Protein AF-A0A177ECH2-F1 (afdb_monomer_lite)

Secondary structure (DSSP, 8-state):
-----------PEEEEEE-HHHHHHHHTT-HHHHHHHSTTHHHHTTS-HHHHHHHHH-TT---SSS-S-TTT---HHHHHHHTPPEEE-SSTTSEEEHHHHHHHHHTTTT-SEEE-TTT--EEESSEEEEEEEE-TTS-EEEEPPPBPTT----------TTTTT----------

Foldseek 3Di:
DDDDDPPPPDPAFEKEKEFLVLVVCLLVQNNVVLCVPDPQPVVLVVDDPQVVCCSNVSPPNDPDDLQAALPPRDDSVNCVVVSWIWMGQRDPSQIHTPVVVVVQVVVVPPDQWGQRSPPRDTRGDQYWYWYWYQDPVRGIHIDGGDRDVPPPPPPDPPDDPPVVVPDDDDDDDDD

Sequence (175 aa):
MSCTIHQDQDVTKTVLCFSLDAWEVCSKGTLPEELAKSQTRANLGRLSSKEQALITTQQWIVADKDQMCPICLSTFEDLKNASADICILDHPEHRVCSHCLSSLVAANGGRNHIACPGCRGKISLPLVENKIYQNSEGHFELSIGGPSSTTRVLSFPASDLDDLLAHPHPHPHQE

InterPro domains:
  IPR001841 Zinc finger, RING-type [PS50089] (69-120)
  IPR013083 Zinc finger, RING/FYVE/PHD-type [G3DSA:3.30.40.10] (56-138)

Radius of gyration: 23.47 Å; chains: 1; bounding box: 39×60×88 Å

Organism: NCBI:txid1805483

Structure (mmCIF, N/CA/C/O backbone):
data_AF-A0A177ECH2-F1
#
_entry.id   AF-A0A177ECH2-F1
#
loop_
_atom_site.group_PDB
_atom_site.id
_atom_site.type_symbol
_atom_site.label_atom_id
_atom_site.label_alt_id
_atom_site.label_comp_id
_atom_site.label_asym_id
_atom_site.label_entity_id
_atom_site.label_seq_id
_atom_site.pdbx_PDB_ins_code
_atom_site.Cartn_x
_atom_site.Cartn_y
_atom_site.Cartn_z
_atom_site.occupancy
_atom_site.B_iso_or_equiv
_atom_site.auth_seq_id
_atom_site.auth_comp_id
_atom_site.auth_asym_id
_atom_site.auth_atom_id
_atom_site.pdbx_PDB_model_num
ATOM 1 N N . MET A 1 1 ? -5.441 -35.852 -29.762 1.00 38.12 1 MET A N 1
ATOM 2 C CA . MET A 1 1 ? -4.522 -35.275 -28.760 1.00 38.12 1 MET A CA 1
ATOM 3 C C . MET A 1 1 ? -4.595 -33.773 -28.938 1.00 38.12 1 MET A C 1
ATOM 5 O O . MET A 1 1 ? -3.945 -33.240 -29.824 1.00 38.12 1 MET A O 1
ATOM 9 N N . SER A 1 2 ? -5.508 -33.131 -28.218 1.00 36.06 2 SER A N 1
ATOM 10 C CA . SER A 1 2 ? -5.813 -31.714 -28.409 1.00 36.06 2 SER A CA 1
ATOM 11 C C . SER A 1 2 ? -5.131 -30.944 -27.289 1.00 36.06 2 SER A C 1
ATOM 13 O O . SER A 1 2 ? -5.523 -31.067 -26.132 1.00 36.06 2 SER A O 1
ATOM 15 N N . CYS A 1 3 ? -4.060 -30.227 -27.626 1.00 38.00 3 CYS A N 1
ATOM 16 C CA . CYS A 1 3 ? -3.377 -29.327 -26.708 1.00 38.00 3 CYS A CA 1
ATOM 17 C C . CYS A 1 3 ? -4.290 -28.137 -26.414 1.00 38.00 3 CYS A C 1
ATOM 19 O O . CYS A 1 3 ? -4.449 -27.247 -27.249 1.00 38.00 3 CYS A O 1
ATOM 21 N N . THR A 1 4 ? -4.891 -28.123 -25.229 1.00 47.22 4 THR A N 1
ATOM 22 C CA . THR A 1 4 ? -5.576 -26.944 -24.704 1.00 47.22 4 THR A CA 1
ATOM 23 C C . THR A 1 4 ? -4.508 -25.951 -24.263 1.00 47.22 4 THR A C 1
ATOM 25 O O . THR A 1 4 ? -3.887 -26.113 -23.216 1.00 47.22 4 THR A O 1
ATOM 28 N N . ILE A 1 5 ? -4.257 -24.938 -25.089 1.00 45.22 5 ILE A N 1
ATOM 29 C CA . ILE A 1 5 ? -3.515 -23.750 -24.673 1.00 45.22 5 ILE A CA 1
ATOM 30 C C . ILE A 1 5 ? -4.416 -23.042 -23.661 1.00 45.22 5 ILE A C 1
ATOM 32 O O . ILE A 1 5 ? -5.440 -22.470 -24.031 1.00 45.22 5 ILE A O 1
ATOM 36 N N . HIS A 1 6 ? -4.078 -23.125 -22.376 1.00 40.88 6 HIS A N 1
ATOM 37 C CA . HIS A 1 6 ? -4.648 -22.223 -21.388 1.00 40.88 6 HIS A CA 1
ATOM 38 C C . HIS A 1 6 ? -4.152 -20.819 -21.737 1.00 40.88 6 HIS A C 1
ATOM 40 O O . HIS A 1 6 ? -2.983 -20.493 -21.545 1.00 40.88 6 HIS A O 1
ATOM 46 N N . GLN A 1 7 ? -5.031 -20.013 -22.334 1.00 39.00 7 GLN A N 1
ATOM 47 C CA . GLN A 1 7 ? -4.885 -18.567 -22.304 1.00 39.00 7 GLN A CA 1
ATOM 48 C C . GLN A 1 7 ? -4.945 -18.176 -20.829 1.00 39.00 7 GLN A C 1
ATOM 50 O O . GLN A 1 7 ? -6.011 -18.211 -20.220 1.00 39.00 7 GLN A O 1
ATOM 55 N N . ASP A 1 8 ? -3.780 -17.891 -20.254 1.00 40.12 8 ASP A N 1
ATOM 56 C CA . ASP A 1 8 ? -3.633 -17.219 -18.968 1.00 40.12 8 ASP A CA 1
ATOM 57 C C . ASP A 1 8 ? -4.245 -15.819 -19.152 1.00 40.12 8 ASP A C 1
ATOM 59 O O . ASP A 1 8 ? -3.608 -14.888 -19.646 1.00 40.12 8 ASP A O 1
ATOM 63 N N . GLN A 1 9 ? -5.559 -15.734 -18.943 1.00 41.41 9 GLN A N 1
ATOM 64 C CA . GLN A 1 9 ? -6.324 -14.499 -19.015 1.00 41.41 9 GLN A CA 1
ATOM 65 C C . GLN A 1 9 ? -5.831 -13.580 -17.901 1.00 41.41 9 GLN A C 1
ATOM 67 O O . GLN A 1 9 ? -6.029 -13.889 -16.731 1.00 41.41 9 GLN A O 1
ATOM 72 N N . ASP A 1 10 ? -5.181 -12.485 -18.296 1.00 46.53 10 ASP A N 1
ATOM 73 C CA . ASP A 1 10 ? -5.130 -11.193 -17.603 1.00 46.53 10 ASP A CA 1
ATOM 74 C C . ASP A 1 10 ? -5.278 -11.280 -16.069 1.00 46.53 10 ASP A C 1
ATOM 76 O O . ASP A 1 10 ? -6.264 -10.840 -15.476 1.00 46.53 10 ASP A O 1
ATOM 80 N N . VAL A 1 11 ? -4.305 -11.911 -15.400 1.00 57.66 11 VAL A N 1
ATOM 81 C CA . VAL A 1 11 ? -4.293 -11.990 -13.934 1.00 57.66 11 VAL A CA 1
ATOM 82 C C . VAL A 1 11 ? -3.864 -10.628 -13.397 1.00 57.66 11 VAL A C 1
ATOM 84 O O . VAL A 1 11 ? -2.691 -10.394 -13.090 1.00 57.66 11 VAL A O 1
ATOM 87 N N . THR A 1 12 ? -4.818 -9.703 -13.304 1.00 61.78 12 THR A N 1
ATOM 88 C CA . THR A 1 12 ? -4.624 -8.429 -12.612 1.00 61.78 12 THR A CA 1
ATOM 89 C C . THR A 1 12 ? -4.221 -8.718 -11.171 1.00 61.78 12 THR A C 1
ATOM 91 O O . THR A 1 12 ? -4.952 -9.388 -10.434 1.00 61.78 12 THR A O 1
ATOM 94 N N . LYS A 1 13 ? -3.045 -8.245 -10.759 1.00 81.56 13 LYS A N 1
ATOM 95 C CA . LYS A 1 13 ? -2.577 -8.401 -9.379 1.00 81.56 13 LYS A CA 1
ATOM 96 C C . LYS A 1 13 ? -3.208 -7.322 -8.510 1.00 81.56 13 LYS A C 1
ATOM 98 O O . LYS A 1 13 ? -3.141 -6.140 -8.841 1.00 81.56 13 LYS A O 1
ATOM 103 N N . THR A 1 14 ? -3.791 -7.729 -7.388 1.00 85.44 14 THR A N 1
ATOM 104 C CA . THR A 1 14 ? -4.256 -6.794 -6.366 1.00 85.44 14 THR A CA 1
ATOM 105 C C . THR A 1 14 ? -3.099 -6.380 -5.463 1.00 85.44 14 THR A C 1
ATOM 107 O O . THR A 1 14 ? -2.243 -7.194 -5.110 1.00 85.44 14 THR A O 1
ATOM 110 N N . VAL A 1 15 ? -3.068 -5.098 -5.119 1.00 90.12 15 VAL A N 1
ATOM 111 C CA . VAL A 1 15 ? -2.158 -4.491 -4.148 1.00 90.12 15 VAL A CA 1
ATOM 112 C C . VAL A 1 15 ? -3.020 -3.871 -3.064 1.00 90.12 15 VAL A C 1
ATOM 114 O O . VAL A 1 15 ? -4.004 -3.197 -3.368 1.00 90.12 15 VAL A O 1
ATOM 117 N N . LEU A 1 16 ? -2.642 -4.087 -1.807 1.00 91.19 16 LEU A N 1
ATOM 118 C CA . LEU A 1 16 ? -3.368 -3.544 -0.666 1.00 91.19 16 LEU A CA 1
ATOM 119 C C . LEU A 1 16 ? -2.606 -2.354 -0.086 1.00 91.19 16 LEU A C 1
ATOM 121 O O . LEU A 1 16 ? -1.524 -2.515 0.478 1.00 91.19 16 LEU A O 1
ATOM 125 N N . CYS A 1 17 ? -3.176 -1.167 -0.236 1.00 93.12 17 CYS A N 1
ATOM 126 C CA . CYS A 1 17 ? -2.667 0.085 0.293 1.00 93.12 17 CYS A CA 1
ATOM 127 C C . CYS A 1 17 ? -3.401 0.496 1.572 1.00 93.12 17 CYS A C 1
ATOM 129 O O . CYS A 1 17 ? -4.592 0.246 1.750 1.00 93.12 17 CYS A O 1
ATOM 131 N N . PHE A 1 18 ? -2.681 1.166 2.457 1.00 92.12 18 PHE A N 1
ATOM 132 C CA . PHE A 1 18 ? -3.158 1.653 3.739 1.00 92.12 18 PHE A CA 1
ATOM 133 C C . PHE A 1 18 ? -2.844 3.139 3.821 1.00 92.12 18 PHE A C 1
ATOM 135 O O . PHE A 1 18 ? -1.693 3.536 3.613 1.00 92.12 18 PHE A O 1
ATOM 142 N N . SER A 1 19 ? -3.844 3.951 4.166 1.00 92.19 19 SER A N 1
ATOM 143 C CA . SER A 1 19 ? -3.553 5.284 4.685 1.00 92.19 19 SER A CA 1
ATOM 144 C C . SER A 1 19 ? -2.682 5.164 5.931 1.00 92.19 19 SER A C 1
ATOM 146 O O . SER A 1 19 ? -2.628 4.117 6.577 1.00 92.19 19 SER A O 1
ATOM 148 N N . LEU A 1 20 ? -1.997 6.241 6.289 1.00 90.06 20 LEU A N 1
ATOM 149 C CA . LEU A 1 20 ? -1.084 6.226 7.428 1.00 90.06 20 LEU A CA 1
ATOM 150 C C . LEU A 1 20 ? -1.808 5.917 8.743 1.00 90.06 20 LEU A C 1
ATOM 152 O O . LEU A 1 20 ? -1.299 5.132 9.538 1.00 90.06 20 LEU A O 1
ATOM 156 N N . ASP A 1 21 ? -3.020 6.443 8.931 1.00 90.50 21 ASP A N 1
ATOM 157 C CA . ASP A 1 21 ? -3.855 6.121 10.095 1.00 90.50 21 ASP A CA 1
ATOM 158 C C . ASP A 1 21 ? -4.257 4.641 10.098 1.00 90.50 21 ASP A C 1
ATOM 160 O O . ASP A 1 21 ? -4.159 3.962 11.120 1.00 90.50 21 ASP A O 1
ATOM 164 N N . ALA A 1 22 ? -4.643 4.105 8.934 1.00 90.75 22 ALA A N 1
ATOM 165 C CA . ALA A 1 22 ? -5.000 2.695 8.799 1.00 90.75 22 ALA A CA 1
ATOM 166 C C . ALA A 1 22 ? -3.796 1.789 9.055 1.00 90.75 22 ALA A C 1
ATOM 168 O O . ALA A 1 22 ? -3.934 0.748 9.695 1.00 90.75 22 ALA A O 1
ATOM 169 N N . TRP A 1 23 ? -2.613 2.193 8.597 1.00 88.94 23 TRP A N 1
ATOM 170 C CA . TRP A 1 23 ? -1.367 1.489 8.856 1.00 88.94 23 TRP A CA 1
ATOM 171 C C . TRP A 1 23 ? -1.013 1.488 10.342 1.00 88.94 23 TRP A C 1
ATOM 173 O O . TRP A 1 23 ? -0.584 0.462 10.859 1.00 88.94 23 TRP A O 1
ATOM 183 N N . GLU A 1 24 ? -1.228 2.602 11.042 1.00 87.88 24 GLU A N 1
ATOM 184 C CA . GLU A 1 24 ? -0.952 2.704 12.476 1.00 87.88 24 GLU A CA 1
ATOM 185 C C . GLU A 1 24 ? -1.869 1.800 13.314 1.00 87.88 24 GLU A C 1
ATOM 187 O O . GLU A 1 24 ? -1.445 1.223 14.314 1.00 87.88 24 GLU A O 1
ATOM 192 N N . VAL A 1 25 ? -3.129 1.645 12.909 1.00 88.69 25 VAL A N 1
ATOM 193 C CA . VAL A 1 25 ? -4.064 0.708 13.552 1.00 88.69 25 VAL A CA 1
ATOM 194 C C . VAL A 1 25 ? -3.740 -0.740 13.168 1.00 88.69 25 VAL A C 1
ATOM 196 O O . VAL A 1 25 ? -3.781 -1.627 14.022 1.00 88.69 25 VAL A O 1
ATOM 199 N N . CYS A 1 26 ? -3.352 -0.974 11.911 1.00 87.06 26 CYS A N 1
ATOM 200 C CA . CYS A 1 26 ? -2.889 -2.274 11.419 1.00 87.06 26 CYS A CA 1
ATOM 201 C C . CYS A 1 26 ? -1.665 -2.760 12.203 1.00 87.06 26 CYS A C 1
ATOM 203 O O . CYS A 1 26 ? -1.638 -3.887 12.687 1.00 87.06 26 CYS A O 1
ATOM 205 N N . SER A 1 27 ? -0.673 -1.890 12.409 1.00 82.25 27 SER A N 1
ATOM 206 C CA . SER A 1 27 ? 0.558 -2.227 13.132 1.00 82.25 27 SER A CA 1
ATOM 207 C C . SER A 1 27 ? 0.346 -2.521 14.612 1.00 82.25 27 SER A C 1
ATOM 209 O O . SER A 1 27 ? 1.125 -3.268 15.202 1.00 82.25 27 SER A O 1
ATOM 211 N N . LYS A 1 28 ? -0.737 -2.002 15.196 1.00 83.75 28 LYS A N 1
ATOM 212 C CA . LYS A 1 28 ? -1.185 -2.322 16.559 1.00 83.75 28 LYS A CA 1
ATOM 213 C C . LYS A 1 28 ? -2.015 -3.608 16.632 1.00 83.75 28 LYS A C 1
ATOM 215 O O . LYS A 1 28 ? -2.327 -4.058 17.732 1.00 83.75 28 LYS A O 1
ATOM 220 N N . GLY A 1 29 ? -2.370 -4.200 15.492 1.00 84.69 29 GLY A N 1
ATOM 221 C CA . GLY A 1 29 ? -3.143 -5.436 15.416 1.00 84.69 29 GLY A CA 1
ATOM 222 C C . GLY A 1 29 ? -4.655 -5.256 15.569 1.00 84.69 29 GLY A C 1
ATOM 223 O O . GLY A 1 29 ? -5.359 -6.258 15.629 1.00 84.69 29 GLY A O 1
ATOM 224 N N . THR A 1 30 ? -5.167 -4.023 15.623 1.00 86.88 30 THR A N 1
ATOM 225 C CA . THR A 1 30 ? -6.581 -3.739 15.944 1.00 86.88 30 THR A CA 1
ATOM 226 C C . THR A 1 30 ? -7.432 -3.380 14.724 1.00 86.88 30 THR A C 1
ATOM 228 O O . THR A 1 30 ? -8.576 -2.941 14.856 1.00 86.88 30 THR A O 1
ATOM 231 N N . LEU A 1 31 ? -6.877 -3.488 13.512 1.00 87.62 31 LEU A N 1
ATOM 232 C CA . LEU A 1 31 ? -7.583 -3.094 12.292 1.00 87.62 31 LEU A CA 1
ATOM 233 C C . LEU A 1 31 ? -8.836 -3.947 12.001 1.00 87.62 31 LEU A C 1
ATOM 235 O O . LEU A 1 31 ? -9.843 -3.366 11.594 1.00 87.62 31 LEU A O 1
ATOM 239 N N . PRO A 1 32 ? -8.849 -5.279 12.207 1.00 86.88 32 PRO A N 1
ATOM 240 C CA . PRO A 1 32 ? -10.037 -6.107 12.011 1.00 86.88 32 PRO A CA 1
ATOM 241 C C . PRO A 1 32 ? -11.221 -5.668 12.863 1.00 86.88 32 PRO A C 1
ATOM 243 O O . PRO A 1 32 ? -12.346 -5.626 12.366 1.00 86.88 32 PRO A O 1
ATOM 246 N N . GLU A 1 33 ? -10.983 -5.322 14.126 1.00 87.88 33 GLU A N 1
ATOM 247 C CA . GLU A 1 33 ? -12.015 -4.853 15.045 1.00 87.88 33 GLU A CA 1
ATOM 248 C C . GLU A 1 33 ? -12.581 -3.509 14.588 1.00 87.88 33 GLU A C 1
ATOM 250 O O . GLU A 1 33 ? -13.796 -3.314 14.613 1.00 87.88 33 GLU A O 1
ATOM 255 N N . GLU A 1 34 ? -11.724 -2.598 14.126 1.00 87.38 34 GLU A N 1
ATOM 256 C CA . GLU A 1 34 ? -12.164 -1.310 13.588 1.00 87.38 34 GLU A CA 1
ATOM 257 C C . GLU A 1 34 ? -12.950 -1.460 12.278 1.00 87.38 34 GLU A C 1
ATOM 259 O O . GLU A 1 34 ? -13.995 -0.831 12.098 1.00 87.38 34 GLU A O 1
ATOM 264 N N . LEU A 1 35 ? -12.520 -2.357 11.389 1.00 85.69 35 LEU A N 1
ATOM 265 C CA . LEU A 1 35 ? -13.241 -2.671 10.153 1.00 85.69 35 LEU A CA 1
ATOM 266 C C . LEU A 1 35 ? -14.557 -3.417 10.407 1.00 85.69 35 LEU A C 1
ATOM 268 O O . LEU A 1 35 ? -15.484 -3.315 9.604 1.00 85.69 35 LEU A O 1
ATOM 272 N N . ALA A 1 36 ? -14.666 -4.160 11.511 1.00 82.94 36 ALA A N 1
ATOM 273 C CA . ALA A 1 36 ? -15.906 -4.822 11.911 1.00 82.94 36 ALA A CA 1
ATOM 274 C C . ALA A 1 36 ? -16.958 -3.836 12.444 1.00 82.94 36 ALA A C 1
ATOM 276 O O . ALA A 1 36 ? -18.154 -4.122 12.354 1.00 82.94 36 ALA A O 1
ATOM 277 N N . LYS A 1 37 ? -16.526 -2.689 12.986 1.00 80.56 37 LYS A N 1
ATOM 278 C CA . LYS A 1 37 ? -17.416 -1.611 13.450 1.00 80.56 37 LYS A CA 1
ATOM 279 C C . LYS A 1 37 ? -17.987 -0.787 12.299 1.00 80.56 37 LYS A C 1
ATOM 281 O O . LYS A 1 37 ? -19.036 -0.172 12.467 1.00 80.56 37 LYS A O 1
ATOM 286 N N . SER A 1 38 ? -17.313 -0.757 11.151 1.00 73.81 38 SER A N 1
ATOM 287 C CA . SER A 1 38 ? -17.776 -0.024 9.977 1.00 73.81 38 SER A CA 1
ATOM 288 C C . SER A 1 38 ? -18.584 -0.914 9.028 1.00 73.81 38 SER A C 1
ATOM 290 O O . SER A 1 38 ? -18.515 -2.146 9.040 1.00 73.81 38 SER A O 1
ATOM 292 N N . GLN A 1 39 ? -19.356 -0.285 8.139 1.00 67.44 39 GLN A N 1
ATOM 293 C CA . GLN A 1 39 ? -20.161 -0.981 7.125 1.00 67.44 39 GLN A CA 1
ATOM 294 C C . GLN A 1 39 ? -19.305 -1.706 6.057 1.00 67.44 39 GLN A C 1
ATOM 296 O O . GLN A 1 39 ? -19.814 -2.383 5.163 1.00 67.44 39 GLN A O 1
ATOM 301 N N . THR A 1 40 ? -17.982 -1.628 6.199 1.00 71.00 40 THR A N 1
ATOM 302 C CA . THR A 1 40 ? -16.940 -2.180 5.330 1.00 71.00 40 THR A CA 1
ATOM 303 C C . THR A 1 40 ? -16.868 -3.702 5.331 1.00 71.00 40 THR A C 1
ATOM 305 O O . THR A 1 40 ? -16.302 -4.293 4.408 1.00 71.00 40 THR A O 1
ATOM 308 N N . ARG A 1 41 ? -17.496 -4.376 6.301 1.00 69.25 41 ARG A N 1
ATOM 309 C CA . ARG A 1 41 ? -17.544 -5.846 6.358 1.00 69.25 41 ARG A CA 1
ATOM 310 C C . ARG A 1 41 ? -18.025 -6.489 5.050 1.00 69.25 41 ARG A C 1
ATOM 312 O O . ARG A 1 41 ? -17.513 -7.537 4.667 1.00 69.25 41 ARG A O 1
ATOM 319 N N . ALA A 1 42 ? -18.964 -5.856 4.345 1.00 69.56 42 ALA A N 1
ATOM 320 C CA . ALA A 1 42 ? -19.446 -6.342 3.050 1.00 69.56 42 ALA A CA 1
ATOM 321 C C . ALA A 1 42 ? -18.372 -6.270 1.945 1.00 69.56 42 ALA A C 1
ATOM 323 O O . ALA A 1 42 ? -18.322 -7.136 1.073 1.00 69.56 42 ALA A O 1
ATOM 324 N N . ASN A 1 43 ? -17.476 -5.281 2.004 1.00 75.75 43 ASN A N 1
ATOM 325 C CA . ASN A 1 43 ? -16.388 -5.118 1.040 1.00 75.75 43 ASN A CA 1
ATOM 326 C C . ASN A 1 43 ? -15.205 -6.055 1.318 1.00 75.75 43 ASN A C 1
ATOM 328 O O . ASN A 1 43 ? -14.514 -6.429 0.375 1.00 75.75 43 ASN A O 1
ATOM 332 N N . LEU A 1 44 ? -15.000 -6.504 2.563 1.00 79.56 44 LEU A N 1
ATOM 333 C CA . LEU A 1 44 ? -13.948 -7.481 2.888 1.00 79.56 44 LEU A CA 1
ATOM 334 C C . LEU A 1 44 ? -14.105 -8.793 2.112 1.00 79.56 44 LEU A C 1
ATOM 336 O O . LEU A 1 44 ? -13.112 -9.362 1.667 1.00 79.56 44 LEU A O 1
ATOM 340 N N . GLY A 1 45 ? -15.344 -9.239 1.881 1.00 78.75 45 GLY A N 1
ATOM 341 C CA . GLY A 1 45 ? -15.622 -10.438 1.083 1.00 78.75 45 GLY A CA 1
ATOM 342 C C . GLY A 1 45 ? -15.229 -10.316 -0.394 1.00 78.75 45 GLY A C 1
ATOM 343 O O . GLY A 1 45 ? -15.187 -11.324 -1.093 1.00 78.75 45 GLY A O 1
ATOM 344 N N . ARG A 1 46 ? -14.933 -9.100 -0.874 1.00 81.50 46 ARG A N 1
ATOM 345 C CA . ARG A 1 46 ? -14.488 -8.833 -2.251 1.00 81.50 46 ARG A CA 1
ATOM 346 C C . ARG A 1 46 ? -12.968 -8.886 -2.407 1.00 81.50 46 ARG A C 1
ATOM 348 O O . ARG A 1 46 ? -12.486 -8.915 -3.534 1.00 81.50 46 ARG A O 1
ATOM 355 N N . LEU A 1 47 ? -12.225 -8.881 -1.302 1.00 83.31 47 LEU A N 1
ATOM 356 C CA . LEU A 1 47 ? -10.775 -9.028 -1.312 1.00 83.31 47 LEU A CA 1
ATOM 357 C C . LEU A 1 47 ? -10.377 -10.477 -1.587 1.00 83.31 47 LEU A C 1
ATOM 359 O O . LEU A 1 47 ? -11.097 -11.412 -1.222 1.00 83.31 47 LEU A O 1
ATOM 363 N N . SER A 1 48 ? -9.189 -10.681 -2.156 1.00 84.12 48 SER A N 1
ATOM 364 C CA . SER A 1 48 ? -8.634 -12.030 -2.265 1.00 84.12 48 SER A CA 1
ATOM 365 C C . SER A 1 48 ? -8.424 -12.648 -0.877 1.00 84.12 48 SER A C 1
ATOM 367 O O . SER A 1 48 ? -8.204 -11.945 0.111 1.00 84.12 48 SER A O 1
ATOM 369 N N . SER A 1 49 ? -8.421 -13.982 -0.784 1.00 84.31 49 SER A N 1
ATOM 370 C CA . SER A 1 49 ? -8.136 -14.679 0.483 1.00 84.31 49 SER A CA 1
ATOM 371 C C . SER A 1 49 ? -6.794 -14.259 1.089 1.00 84.31 49 SER A C 1
ATOM 373 O O . SER A 1 49 ? -6.642 -14.234 2.307 1.00 84.31 49 SER A O 1
ATOM 375 N N . LYS A 1 50 ? -5.832 -13.886 0.238 1.00 83.62 50 LYS A N 1
ATOM 376 C CA . LYS A 1 50 ? -4.523 -13.383 0.651 1.00 83.62 50 LYS A CA 1
ATOM 377 C C . LYS A 1 50 ? -4.630 -12.016 1.326 1.00 83.62 50 LYS A C 1
ATOM 379 O O . LYS A 1 50 ? -4.082 -11.833 2.406 1.00 83.62 50 LYS A O 1
ATOM 384 N N . GLU A 1 51 ? -5.367 -11.083 0.735 1.00 86.12 51 GLU A N 1
ATOM 385 C CA . GLU A 1 51 ? -5.613 -9.759 1.320 1.00 86.12 51 GLU A CA 1
ATOM 386 C C . GLU A 1 51 ? -6.433 -9.846 2.611 1.00 86.12 51 GLU A C 1
ATOM 388 O O . GLU A 1 51 ? -6.097 -9.200 3.601 1.00 86.12 51 GLU A O 1
ATOM 393 N N . GLN A 1 52 ? -7.450 -10.710 2.653 1.00 86.94 52 GLN A N 1
ATOM 394 C CA . GLN A 1 52 ? -8.208 -10.960 3.882 1.00 86.94 52 GLN A CA 1
ATOM 395 C C . GLN A 1 52 ? -7.310 -11.522 4.992 1.00 86.94 52 GLN A C 1
ATOM 397 O O . GLN A 1 52 ? -7.406 -11.092 6.142 1.00 86.94 52 GLN A O 1
ATOM 402 N N . ALA A 1 53 ? -6.397 -12.440 4.656 1.00 84.94 53 ALA A N 1
ATOM 403 C CA . ALA A 1 53 ? -5.430 -12.971 5.610 1.00 84.94 53 ALA A CA 1
ATOM 404 C C . ALA A 1 53 ? -4.453 -11.890 6.096 1.00 84.94 53 ALA A C 1
ATOM 406 O O . ALA A 1 53 ? -4.162 -11.849 7.291 1.00 84.94 53 ALA A O 1
ATOM 407 N N . LEU A 1 54 ? -3.994 -10.990 5.216 1.00 84.62 54 LEU A N 1
ATOM 408 C CA . LEU A 1 54 ? -3.137 -9.859 5.595 1.00 84.62 54 LEU A CA 1
ATOM 409 C C . LEU A 1 54 ? -3.802 -8.973 6.647 1.00 84.62 54 LEU A C 1
ATOM 411 O O . LEU A 1 54 ? -3.167 -8.666 7.655 1.00 84.62 54 LEU A O 1
ATOM 415 N N . ILE A 1 55 ? -5.073 -8.628 6.428 1.00 84.94 55 ILE A N 1
ATOM 416 C CA . ILE A 1 55 ? -5.865 -7.794 7.339 1.00 84.94 55 ILE A CA 1
ATOM 417 C C . ILE A 1 55 ? -6.136 -8.528 8.651 1.00 84.94 55 ILE A C 1
ATOM 419 O O . ILE A 1 55 ? -6.005 -7.941 9.714 1.00 84.94 55 ILE A O 1
ATOM 423 N N . THR A 1 56 ? -6.510 -9.807 8.591 1.00 81.19 56 THR A N 1
ATOM 424 C CA . THR A 1 56 ? -6.984 -10.542 9.775 1.00 81.19 56 THR A CA 1
ATOM 425 C C . THR A 1 56 ? -5.843 -10.991 10.677 1.00 81.19 56 THR A C 1
ATOM 427 O O . THR A 1 56 ? -5.954 -10.927 11.897 1.00 81.19 56 THR A O 1
ATOM 430 N N . THR A 1 57 ? -4.749 -11.486 10.095 1.00 77.00 57 THR A N 1
ATOM 431 C CA . THR A 1 57 ? -3.700 -12.142 10.886 1.00 77.00 57 THR A CA 1
ATOM 432 C C . THR A 1 57 ? -2.739 -11.144 11.509 1.00 77.00 57 THR A C 1
ATOM 434 O O . THR A 1 57 ? -2.365 -11.359 12.653 1.00 77.00 57 THR A O 1
ATOM 437 N N . GLN A 1 58 ? -2.333 -10.087 10.788 1.00 74.62 58 GLN A N 1
ATOM 438 C CA . GLN A 1 58 ? -1.399 -9.015 11.212 1.00 74.62 58 GLN A CA 1
ATOM 439 C C . GLN A 1 58 ? -0.078 -9.468 11.887 1.00 74.62 58 GLN A C 1
ATOM 441 O O . GLN A 1 58 ? 0.756 -8.640 12.233 1.00 74.62 58 GLN A O 1
ATOM 446 N N . GLN A 1 59 ? 0.181 -10.776 12.006 1.00 66.69 59 GLN A N 1
ATOM 447 C CA . GLN A 1 59 ? 1.348 -11.389 12.660 1.00 66.69 59 GLN A CA 1
ATOM 448 C C . GLN A 1 59 ? 2.677 -11.081 11.956 1.00 66.69 59 GLN A C 1
ATOM 450 O O . GLN A 1 59 ? 3.747 -11.384 12.470 1.00 66.69 59 GLN A O 1
ATOM 455 N N . TRP A 1 60 ? 2.609 -10.493 10.766 1.00 70.31 60 TRP A N 1
ATOM 456 C CA . TRP A 1 60 ? 3.741 -10.129 9.925 1.00 70.31 60 TRP A CA 1
ATOM 457 C C . TRP A 1 60 ? 4.312 -8.736 10.238 1.00 70.31 60 TRP A C 1
ATOM 459 O O . TRP A 1 60 ? 5.341 -8.356 9.677 1.00 70.31 60 TRP A O 1
ATOM 469 N N . ILE A 1 61 ? 3.666 -7.954 11.107 1.00 69.00 61 ILE A N 1
ATOM 470 C CA . ILE A 1 61 ? 4.116 -6.604 11.452 1.00 69.00 61 ILE A CA 1
ATOM 471 C C . ILE A 1 61 ? 5.196 -6.706 12.530 1.00 69.00 61 ILE A C 1
ATOM 473 O O . ILE A 1 61 ? 4.924 -6.699 13.726 1.00 69.00 61 ILE A O 1
ATOM 477 N N . VAL A 1 62 ? 6.451 -6.824 12.092 1.00 60.38 62 VAL A N 1
ATOM 478 C CA . VAL A 1 62 ? 7.611 -6.755 12.989 1.00 60.38 62 VAL A CA 1
ATOM 479 C C . VAL A 1 62 ? 7.756 -5.318 13.498 1.00 60.38 62 VAL A C 1
ATOM 481 O O . VAL A 1 62 ? 7.709 -4.364 12.715 1.00 60.38 62 VAL A O 1
ATOM 484 N N . ALA A 1 63 ? 7.906 -5.178 14.817 1.00 54.25 63 ALA A N 1
ATOM 485 C CA . ALA A 1 63 ? 7.948 -3.899 15.506 1.00 54.25 63 ALA A CA 1
ATOM 486 C C . ALA A 1 63 ? 9.138 -3.019 15.062 1.00 54.25 63 ALA A C 1
ATOM 488 O O . ALA A 1 63 ? 10.310 -3.391 15.149 1.00 54.25 63 ALA A O 1
ATOM 489 N N . ASP A 1 64 ? 8.777 -1.811 14.638 1.00 54.00 64 ASP A N 1
ATOM 490 C CA . ASP A 1 64 ? 9.525 -0.549 14.665 1.00 54.00 64 ASP A CA 1
ATOM 491 C C . ASP A 1 64 ? 10.739 -0.296 13.759 1.00 54.00 64 ASP A C 1
ATOM 493 O O . ASP A 1 64 ? 10.893 0.843 13.328 1.00 54.00 64 ASP A O 1
ATOM 497 N N . LYS A 1 65 ? 11.615 -1.251 13.426 1.00 47.22 65 LYS A N 1
ATOM 498 C CA . LYS A 1 65 ? 12.925 -0.845 12.847 1.00 47.22 65 LYS A CA 1
ATOM 499 C C . LYS A 1 65 ? 13.096 -0.942 11.335 1.00 47.22 65 LYS A C 1
ATOM 501 O O . LYS A 1 65 ? 13.897 -0.192 10.789 1.00 47.22 65 LYS A O 1
ATOM 506 N N . ASP A 1 66 ? 12.298 -1.756 10.652 1.00 55.50 66 ASP A N 1
ATOM 507 C CA . ASP A 1 66 ? 12.491 -1.997 9.214 1.00 55.50 66 ASP A CA 1
ATOM 508 C C . ASP A 1 66 ? 11.398 -1.380 8.330 1.00 55.50 66 ASP A C 1
ATOM 510 O O . ASP A 1 66 ? 11.376 -1.605 7.121 1.00 55.50 66 ASP A O 1
ATOM 514 N N . GLN A 1 67 ? 10.472 -0.586 8.882 1.00 70.44 67 GLN A N 1
ATOM 515 C CA . GLN A 1 67 ? 9.281 -0.079 8.174 1.00 70.44 67 GLN A CA 1
ATOM 516 C C . GLN A 1 67 ? 9.529 1.077 7.192 1.00 70.44 67 GLN A C 1
ATOM 518 O O . GLN A 1 67 ? 8.619 1.838 6.873 1.00 70.44 67 GLN A O 1
ATOM 523 N N . MET A 1 68 ? 10.744 1.187 6.667 1.00 85.00 68 MET A N 1
ATOM 524 C CA . MET A 1 68 ? 11.068 2.134 5.607 1.00 85.00 68 MET A CA 1
ATOM 525 C C . MET A 1 68 ? 10.575 1.637 4.245 1.00 85.00 68 MET A C 1
ATOM 527 O O . MET A 1 68 ? 10.490 0.432 3.985 1.00 85.00 68 MET A O 1
ATOM 531 N N . CYS A 1 69 ? 10.291 2.571 3.340 1.00 88.56 69 CYS A N 1
ATOM 532 C CA . CYS A 1 69 ? 10.132 2.236 1.929 1.00 88.56 69 CYS A CA 1
ATOM 533 C C . CYS A 1 69 ? 11.497 1.803 1.357 1.00 88.56 69 CYS A C 1
ATOM 535 O O . CYS A 1 69 ? 12.433 2.600 1.388 1.00 88.56 69 CYS A O 1
ATOM 537 N N . PRO A 1 70 ? 11.639 0.604 0.763 1.00 87.75 70 PRO A N 1
ATOM 538 C CA . PRO A 1 70 ? 12.931 0.111 0.272 1.00 87.75 70 PRO A CA 1
ATOM 539 C C . PRO A 1 70 ? 13.461 0.871 -0.956 1.00 87.75 70 PRO A C 1
ATOM 541 O O . PRO A 1 70 ? 14.581 0.622 -1.388 1.00 87.75 70 PRO A O 1
ATOM 544 N N . ILE A 1 71 ? 12.661 1.770 -1.543 1.00 90.81 71 ILE A N 1
ATOM 545 C CA . ILE A 1 71 ? 13.046 2.568 -2.714 1.00 90.81 71 ILE A CA 1
ATOM 546 C C . ILE A 1 71 ? 13.571 3.937 -2.294 1.00 90.81 71 ILE A C 1
ATOM 548 O O . ILE A 1 71 ? 14.694 4.293 -2.630 1.00 90.81 71 ILE A O 1
ATOM 552 N N . CYS A 1 72 ? 12.756 4.718 -1.583 1.00 92.25 72 CYS A N 1
ATOM 553 C CA . CYS A 1 72 ? 13.114 6.084 -1.195 1.00 92.25 72 CYS A CA 1
ATOM 554 C C . CYS A 1 72 ? 13.727 6.180 0.204 1.00 92.25 72 CYS A C 1
ATOM 556 O O . CYS A 1 72 ? 14.108 7.271 0.613 1.00 92.25 72 CYS A O 1
ATOM 558 N N . LEU A 1 73 ? 13.799 5.064 0.939 1.00 89.94 73 LEU A N 1
ATOM 559 C CA . LEU A 1 73 ? 14.285 4.971 2.321 1.00 89.94 73 LEU A CA 1
ATOM 560 C C . LEU A 1 73 ? 13.508 5.839 3.326 1.00 89.94 73 LEU A C 1
ATOM 562 O O . LEU A 1 73 ? 13.923 5.977 4.471 1.00 89.94 73 LEU A O 1
ATOM 566 N N . SER A 1 74 ? 12.359 6.387 2.916 1.00 90.31 74 SER A N 1
ATOM 567 C CA . SER A 1 74 ? 11.481 7.171 3.782 1.00 90.31 74 SER A CA 1
ATOM 568 C C . SER A 1 74 ? 10.930 6.309 4.909 1.00 90.31 74 SER A C 1
ATOM 570 O O . SER A 1 74 ? 10.398 5.218 4.664 1.00 90.31 74 SER A O 1
ATOM 572 N N . THR A 1 75 ? 11.041 6.828 6.127 1.00 87.75 75 THR A N 1
ATOM 573 C CA . THR A 1 75 ? 10.412 6.286 7.333 1.00 87.75 75 THR A CA 1
ATOM 574 C C . THR A 1 75 ? 8.910 6.546 7.333 1.00 87.75 75 THR A C 1
ATOM 576 O O . THR A 1 75 ? 8.397 7.339 6.547 1.00 87.75 75 THR A O 1
ATOM 579 N N . PHE A 1 76 ? 8.193 5.925 8.266 1.00 83.56 76 PHE A N 1
ATOM 580 C CA . PHE A 1 76 ? 6.785 6.239 8.493 1.00 83.56 76 PHE A CA 1
ATOM 581 C C . PHE A 1 76 ? 6.546 7.731 8.800 1.00 83.56 76 PHE A C 1
ATOM 583 O O . PHE A 1 76 ? 5.572 8.304 8.316 1.00 83.56 76 PHE A O 1
ATOM 590 N N . GLU A 1 77 ? 7.449 8.381 9.541 1.00 85.44 77 GLU A N 1
ATOM 591 C CA . GLU A 1 77 ? 7.364 9.819 9.838 1.00 85.44 77 GLU A CA 1
ATOM 592 C C . GLU A 1 77 ? 7.547 10.677 8.579 1.00 85.44 77 GLU A C 1
ATOM 594 O O . GLU A 1 77 ? 6.794 11.626 8.353 1.00 85.44 77 GLU A O 1
ATOM 599 N N . ASP A 1 78 ? 8.479 10.304 7.701 1.00 88.50 78 ASP A N 1
ATOM 600 C CA . ASP A 1 78 ? 8.661 10.986 6.415 1.00 88.50 78 ASP A CA 1
ATOM 601 C C . ASP A 1 78 ? 7.419 10.844 5.525 1.00 88.50 78 ASP A C 1
ATOM 603 O O . ASP A 1 78 ? 6.990 11.802 4.877 1.00 88.50 78 ASP A O 1
ATOM 607 N N . LEU A 1 79 ? 6.808 9.653 5.512 1.00 87.19 79 LEU A N 1
ATOM 608 C CA . LEU A 1 79 ? 5.584 9.400 4.752 1.00 87.19 79 LEU A CA 1
ATOM 609 C C . LEU A 1 79 ? 4.396 10.196 5.305 1.00 87.19 79 LEU A C 1
ATOM 611 O O . LEU A 1 79 ? 3.596 10.680 4.501 1.00 87.19 79 LEU A O 1
ATOM 615 N N . LYS A 1 80 ? 4.319 10.406 6.631 1.00 84.94 80 LYS A N 1
ATOM 616 C CA . LYS A 1 80 ? 3.350 11.324 7.261 1.00 84.94 80 LYS A CA 1
ATOM 617 C C . LYS A 1 80 ? 3.465 12.738 6.708 1.00 84.94 80 LYS A C 1
ATOM 619 O O . LYS A 1 80 ? 2.459 13.302 6.282 1.00 84.94 80 LYS A O 1
ATOM 624 N N . ASN A 1 81 ? 4.678 13.268 6.605 1.00 86.06 81 ASN A N 1
ATOM 625 C CA . ASN A 1 81 ? 4.897 14.597 6.029 1.00 86.06 81 ASN A CA 1
ATOM 626 C C . ASN A 1 81 ? 4.533 14.661 4.537 1.00 86.06 81 ASN A C 1
ATOM 628 O O . ASN A 1 81 ? 4.021 15.672 4.061 1.00 86.06 81 ASN A O 1
ATOM 632 N N . ALA A 1 82 ? 4.768 13.574 3.800 1.00 85.19 82 ALA A N 1
ATOM 633 C CA . ALA A 1 82 ? 4.472 13.482 2.373 1.00 85.19 82 ALA A CA 1
ATOM 634 C C . ALA A 1 82 ? 3.017 13.087 2.052 1.00 85.19 82 ALA A C 1
ATOM 636 O O . ALA A 1 82 ? 2.675 13.005 0.873 1.00 85.19 82 ALA A O 1
ATOM 637 N N . SER A 1 83 ? 2.175 12.816 3.060 1.00 86.56 83 SER A N 1
ATOM 638 C CA . SER A 1 83 ? 0.810 12.286 2.884 1.00 86.56 83 SER A CA 1
ATOM 639 C C . SER A 1 83 ? 0.755 11.058 1.960 1.00 86.56 83 SER A C 1
ATOM 641 O O . SER A 1 83 ? -0.138 10.924 1.124 1.00 86.56 83 SER A O 1
ATOM 643 N N . ALA A 1 84 ? 1.750 10.177 2.077 1.00 89.69 84 ALA A N 1
ATOM 644 C CA . ALA A 1 84 ? 1.893 8.999 1.230 1.00 89.69 84 ALA A CA 1
ATOM 645 C C . ALA A 1 84 ? 1.343 7.746 1.923 1.00 89.69 84 ALA A C 1
ATOM 647 O O . ALA A 1 84 ? 1.606 7.515 3.100 1.00 89.69 84 ALA A O 1
ATOM 648 N N . ASP A 1 85 ? 0.639 6.902 1.172 1.00 92.69 85 ASP A N 1
ATOM 649 C CA . ASP A 1 85 ? 0.115 5.629 1.672 1.00 92.69 85 ASP A CA 1
ATOM 650 C C . ASP A 1 85 ? 1.203 4.544 1.670 1.00 92.69 85 ASP A C 1
ATOM 652 O O . ASP A 1 85 ? 2.196 4.630 0.935 1.00 92.69 85 ASP A O 1
ATOM 656 N N . ILE A 1 86 ? 0.988 3.478 2.442 1.00 91.81 86 ILE A N 1
ATOM 657 C CA . ILE A 1 86 ? 1.834 2.277 2.444 1.00 91.81 86 ILE A CA 1
ATOM 658 C C . ILE A 1 86 ? 1.126 1.166 1.680 1.00 91.81 86 ILE A C 1
ATOM 660 O O . ILE A 1 86 ? 0.016 0.789 2.030 1.00 91.81 86 ILE A O 1
ATOM 664 N N . CYS A 1 87 ? 1.777 0.609 0.663 1.00 92.31 87 CYS A N 1
ATOM 665 C CA . CYS A 1 87 ? 1.219 -0.418 -0.209 1.00 92.31 87 CYS A CA 1
ATOM 666 C C . CYS A 1 87 ? 1.982 -1.739 -0.089 1.00 92.31 87 CYS A C 1
ATOM 668 O O . CYS A 1 87 ? 3.201 -1.783 -0.265 1.00 92.31 87 CYS A O 1
ATOM 670 N N . ILE A 1 88 ? 1.249 -2.822 0.167 1.00 90.56 88 ILE A N 1
ATOM 671 C CA . ILE A 1 88 ? 1.742 -4.201 0.197 1.00 90.56 88 ILE A CA 1
ATOM 672 C C . ILE A 1 88 ? 1.551 -4.824 -1.184 1.00 90.56 88 ILE A C 1
ATOM 674 O O . ILE A 1 88 ? 0.422 -4.964 -1.654 1.00 90.56 88 ILE A O 1
ATOM 678 N N . LEU A 1 89 ? 2.654 -5.229 -1.815 1.00 87.44 89 LEU A N 1
ATOM 679 C CA . LEU A 1 89 ? 2.657 -5.707 -3.199 1.00 87.44 89 LEU A CA 1
ATOM 680 C C . LEU A 1 89 ? 2.190 -7.156 -3.332 1.00 87.44 89 LEU A C 1
ATOM 682 O O . LEU A 1 89 ? 1.260 -7.464 -4.065 1.00 87.44 89 LEU A O 1
ATOM 686 N N . ASP A 1 90 ? 2.890 -8.063 -2.657 1.00 79.19 90 ASP A N 1
ATOM 687 C CA . ASP A 1 90 ? 2.588 -9.493 -2.713 1.00 79.19 90 ASP A CA 1
ATOM 688 C C . ASP A 1 90 ? 2.876 -10.183 -1.384 1.00 79.19 90 ASP A C 1
ATOM 690 O O . ASP A 1 90 ? 2.142 -11.071 -0.986 1.00 79.19 90 ASP A O 1
ATOM 694 N N . HIS A 1 91 ? 3.908 -9.781 -0.654 1.00 80.69 91 HIS A N 1
ATOM 695 C CA . HIS A 1 91 ? 4.167 -10.267 0.699 1.00 80.69 91 HIS A CA 1
ATOM 696 C C . HIS A 1 91 ? 4.143 -9.069 1.650 1.00 80.69 91 HIS A C 1
ATOM 698 O O . HIS A 1 91 ? 4.524 -7.984 1.215 1.00 80.69 91 HIS A O 1
ATOM 704 N N . PRO A 1 92 ? 3.747 -9.220 2.921 1.00 77.44 92 PRO A N 1
ATOM 705 C CA . PRO A 1 92 ? 3.739 -8.102 3.863 1.00 77.44 92 PRO A CA 1
ATOM 706 C C . PRO A 1 92 ? 5.113 -7.441 4.087 1.00 77.44 92 PRO A C 1
ATOM 708 O O . PRO A 1 92 ? 5.206 -6.253 4.397 1.00 77.44 92 PRO A O 1
ATOM 711 N N . GLU A 1 93 ? 6.197 -8.180 3.857 1.00 80.25 93 GLU A N 1
ATOM 712 C CA . GLU A 1 93 ? 7.563 -7.633 3.839 1.00 80.25 93 GLU A CA 1
ATOM 713 C C . GLU A 1 93 ? 7.889 -6.884 2.536 1.00 80.25 93 GLU A C 1
ATOM 715 O O . GLU A 1 93 ? 8.784 -6.045 2.489 1.00 80.25 93 GLU A O 1
ATOM 720 N N . HIS A 1 94 ? 7.145 -7.151 1.464 1.00 86.94 94 HIS A N 1
ATOM 721 C CA . HIS A 1 94 ? 7.271 -6.496 0.166 1.00 86.94 94 HIS A CA 1
ATOM 722 C C . HIS A 1 94 ? 6.336 -5.289 0.102 1.00 86.94 94 HIS A C 1
ATOM 724 O O . HIS A 1 94 ? 5.327 -5.291 -0.610 1.00 86.94 94 HIS A O 1
ATOM 730 N N . ARG A 1 95 ? 6.686 -4.256 0.866 1.00 88.69 95 ARG A N 1
ATOM 731 C CA . ARG A 1 95 ? 5.960 -2.984 0.911 1.00 88.69 95 ARG A CA 1
ATOM 732 C C . ARG A 1 95 ? 6.730 -1.861 0.229 1.00 88.69 95 ARG A C 1
ATOM 734 O O . ARG A 1 95 ? 7.958 -1.871 0.190 1.00 88.69 95 ARG A O 1
ATOM 741 N N . VAL A 1 96 ? 5.999 -0.874 -0.267 1.00 92.25 96 VAL A N 1
ATOM 742 C CA . VAL A 1 96 ? 6.516 0.388 -0.819 1.00 92.25 96 VAL A CA 1
ATOM 743 C C . VAL A 1 96 ? 5.548 1.518 -0.466 1.00 92.25 96 VAL A C 1
ATOM 745 O O . VAL A 1 96 ? 4.389 1.255 -0.159 1.00 92.25 96 VAL A O 1
ATOM 748 N N . CYS A 1 97 ? 5.982 2.778 -0.526 1.00 93.56 97 CYS A N 1
ATOM 749 C CA . CYS A 1 97 ? 5.035 3.893 -0.465 1.00 93.56 97 CYS A CA 1
ATOM 750 C C . CYS A 1 97 ? 4.316 4.092 -1.811 1.00 93.56 97 CYS A C 1
ATOM 752 O O . CYS A 1 97 ? 4.862 3.750 -2.867 1.00 93.56 97 CYS A O 1
ATOM 754 N N . SER A 1 98 ? 3.118 4.681 -1.792 1.00 93.06 98 SER A N 1
ATOM 755 C CA . SER A 1 98 ? 2.289 4.883 -2.993 1.00 93.06 98 SER A CA 1
ATOM 756 C C . SER A 1 98 ? 2.969 5.721 -4.085 1.00 93.06 98 SER A C 1
ATOM 758 O O . SER A 1 98 ? 2.834 5.419 -5.274 1.00 93.06 98 SER A O 1
ATOM 760 N N . HIS A 1 99 ? 3.783 6.714 -3.710 1.00 92.94 99 HIS A N 1
ATOM 761 C CA . HIS A 1 99 ? 4.588 7.488 -4.663 1.00 92.94 99 HIS A CA 1
ATOM 762 C C . HIS A 1 99 ? 5.623 6.621 -5.393 1.00 92.94 99 HIS A C 1
ATOM 764 O O . HIS A 1 99 ? 5.777 6.713 -6.616 1.00 92.94 99 HIS A O 1
ATOM 770 N N . CYS A 1 100 ? 6.318 5.745 -4.661 1.00 93.88 100 CYS A N 1
ATOM 771 C CA . CYS A 1 100 ? 7.297 4.836 -5.251 1.00 93.88 100 CYS A CA 1
ATOM 772 C C . CYS A 1 100 ? 6.622 3.749 -6.089 1.00 93.88 100 CYS A C 1
ATOM 774 O O . CYS A 1 100 ? 7.149 3.394 -7.140 1.00 93.88 100 CYS A O 1
ATOM 776 N N . LEU A 1 101 ? 5.447 3.263 -5.677 1.00 92.44 101 LEU A N 1
ATOM 777 C CA . LEU A 1 101 ? 4.649 2.339 -6.483 1.00 92.44 101 LEU A CA 1
ATOM 778 C C . LEU A 1 101 ? 4.259 2.964 -7.826 1.00 92.44 101 LEU A C 1
ATOM 780 O O . LEU A 1 101 ? 4.546 2.392 -8.875 1.00 92.44 101 LEU A O 1
ATOM 784 N N . SER A 1 102 ? 3.689 4.169 -7.797 1.00 90.62 102 SER A N 1
ATOM 785 C CA . SER A 1 102 ? 3.339 4.919 -9.010 1.00 90.62 102 SER A CA 1
ATOM 786 C C . SER A 1 102 ? 4.553 5.120 -9.921 1.00 90.62 102 SER A C 1
ATOM 788 O O . SER A 1 102 ? 4.476 4.903 -11.130 1.00 90.62 102 SER A O 1
ATOM 790 N N . SER A 1 103 ? 5.702 5.469 -9.335 1.00 91.06 103 SER A N 1
ATOM 791 C CA . SER A 1 103 ? 6.954 5.656 -10.076 1.00 91.06 103 SER A CA 1
ATOM 792 C C . SER A 1 103 ? 7.463 4.357 -10.705 1.00 91.06 103 SER A C 1
ATOM 794 O O . SER A 1 103 ? 7.903 4.375 -11.852 1.00 91.06 103 SER A O 1
ATOM 796 N N . LEU A 1 104 ? 7.372 3.221 -10.000 1.00 89.94 104 LEU A N 1
ATOM 797 C CA . LEU A 1 104 ? 7.736 1.905 -10.539 1.00 89.94 104 LEU A CA 1
ATOM 798 C C . LEU A 1 104 ? 6.873 1.529 -11.743 1.00 89.94 104 LEU A C 1
ATOM 800 O O . LEU A 1 104 ? 7.396 1.048 -12.748 1.00 89.94 104 LEU A O 1
ATOM 804 N N . VAL A 1 105 ? 5.560 1.742 -11.641 1.00 88.94 105 VAL A N 1
ATOM 805 C CA . VAL A 1 105 ? 4.618 1.448 -12.727 1.00 88.94 105 VAL A CA 1
ATOM 806 C C . VAL A 1 105 ? 4.899 2.352 -13.929 1.00 88.94 105 VAL A C 1
ATOM 808 O O . VAL A 1 105 ? 4.994 1.858 -15.052 1.00 88.94 105 VAL A O 1
ATOM 811 N N . ALA A 1 106 ? 5.118 3.652 -13.706 1.00 87.56 106 ALA A N 1
ATOM 812 C CA . ALA A 1 106 ? 5.430 4.608 -14.768 1.00 87.56 106 ALA A CA 1
ATOM 813 C C . ALA A 1 106 ? 6.779 4.320 -15.456 1.00 87.56 106 ALA A C 1
ATOM 815 O O . ALA A 1 106 ? 6.883 4.384 -16.682 1.00 87.56 106 ALA A O 1
ATOM 816 N N . ALA A 1 107 ? 7.805 3.949 -14.687 1.00 85.44 107 ALA A N 1
ATOM 817 C CA . ALA A 1 107 ? 9.135 3.625 -15.206 1.00 85.44 107 ALA A CA 1
ATOM 818 C C . ALA A 1 107 ? 9.185 2.291 -15.973 1.00 85.44 107 ALA A C 1
ATOM 820 O O . ALA A 1 107 ? 10.192 1.981 -16.611 1.00 85.44 107 ALA A O 1
ATOM 821 N N . ASN A 1 108 ? 8.111 1.497 -15.942 1.00 83.75 108 ASN A N 1
ATOM 822 C CA . ASN A 1 108 ? 8.094 0.153 -16.507 1.00 83.75 108 ASN A CA 1
ATOM 823 C C . ASN A 1 108 ? 8.149 0.101 -1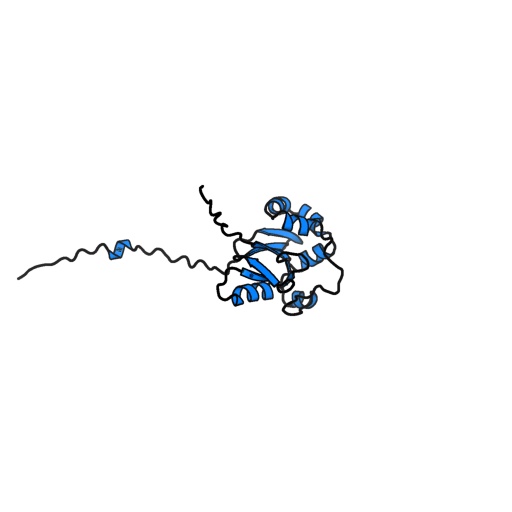8.047 1.00 83.75 108 ASN A C 1
ATOM 825 O O . ASN A 1 108 ? 8.253 -0.981 -18.630 1.00 83.75 108 ASN A O 1
ATOM 829 N N . GLY A 1 109 ? 8.063 1.250 -18.725 1.00 79.81 109 GLY A N 1
ATOM 830 C CA . GLY A 1 109 ? 8.282 1.355 -20.171 1.00 79.81 109 GLY A CA 1
ATOM 831 C C . GLY A 1 109 ? 7.341 0.481 -21.008 1.00 79.81 109 GLY A 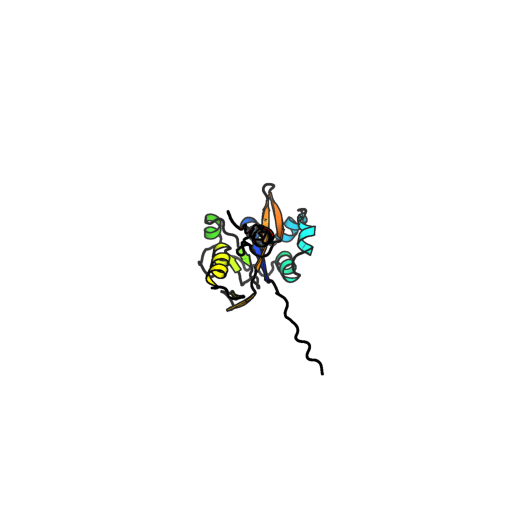C 1
ATOM 832 O O . GLY A 1 109 ? 7.757 -0.054 -22.032 1.00 79.81 109 GLY A O 1
ATOM 833 N N . GLY A 1 110 ? 6.103 0.276 -20.545 1.00 78.75 110 GLY A N 1
ATOM 834 C CA . GLY A 1 110 ? 5.085 -0.512 -21.249 1.00 78.75 110 GLY A CA 1
ATOM 835 C C . GLY A 1 110 ? 5.198 -2.032 -21.093 1.00 78.75 110 GLY A C 1
ATOM 836 O O . GLY A 1 110 ? 4.486 -2.765 -21.775 1.00 78.75 110 GLY A O 1
ATOM 837 N N . ARG A 1 111 ? 6.066 -2.541 -20.208 1.00 84.25 111 ARG A N 1
ATOM 838 C CA . ARG A 1 111 ? 6.072 -3.975 -19.876 1.00 84.25 111 ARG A CA 1
ATOM 839 C C . ARG A 1 111 ? 4.795 -4.353 -19.120 1.00 84.25 111 ARG A C 1
ATOM 841 O O . ARG A 1 111 ? 4.192 -3.538 -18.430 1.00 84.25 111 ARG A O 1
ATOM 848 N N . ASN A 1 112 ? 4.427 -5.627 -19.187 1.00 87.62 112 ASN A N 1
ATOM 849 C CA . ASN A 1 112 ? 3.255 -6.181 -18.503 1.00 87.62 112 ASN A CA 1
ATOM 850 C C . ASN A 1 112 ? 3.515 -6.596 -17.042 1.00 87.62 112 ASN A C 1
ATOM 852 O O . ASN A 1 112 ? 2.687 -7.269 -16.442 1.00 87.62 112 ASN A O 1
ATOM 856 N N . HIS A 1 113 ? 4.680 -6.280 -16.477 1.00 89.06 113 HIS A N 1
ATOM 857 C CA . HIS A 1 113 ? 5.012 -6.606 -15.090 1.00 89.06 113 HIS A CA 1
ATOM 858 C C . HIS A 1 113 ? 6.051 -5.639 -14.534 1.00 89.06 113 HIS A C 1
ATOM 860 O O . HIS A 1 113 ? 6.905 -5.180 -15.289 1.00 89.06 113 HIS A O 1
ATOM 866 N N . ILE A 1 114 ? 6.027 -5.401 -13.224 1.00 90.50 114 ILE A N 1
ATOM 867 C CA . ILE A 1 114 ? 7.121 -4.762 -12.479 1.00 90.50 114 ILE A CA 1
ATOM 868 C C . ILE A 1 114 ? 7.889 -5.812 -11.670 1.00 90.50 114 ILE A C 1
ATOM 870 O O . ILE A 1 114 ? 7.374 -6.893 -11.378 1.00 90.50 114 ILE A O 1
ATOM 874 N N . ALA A 1 115 ? 9.131 -5.506 -11.302 1.00 89.44 115 ALA A N 1
ATOM 875 C CA . ALA A 1 115 ? 9.893 -6.323 -10.365 1.00 89.44 115 ALA A CA 1
ATOM 876 C C . ALA A 1 115 ? 9.694 -5.796 -8.941 1.00 89.44 115 ALA A C 1
ATOM 878 O O . ALA A 1 115 ? 9.872 -4.605 -8.687 1.00 89.44 115 ALA A O 1
ATOM 879 N N . CYS A 1 116 ? 9.360 -6.684 -8.007 1.00 88.75 116 CYS A N 1
ATOM 880 C CA . CYS A 1 116 ? 9.304 -6.354 -6.590 1.00 88.75 116 CYS A CA 1
ATOM 881 C C . CYS A 1 116 ? 10.683 -5.853 -6.115 1.00 88.75 116 CYS A C 1
ATOM 883 O O . CYS A 1 116 ? 11.656 -6.598 -6.243 1.00 88.75 116 CYS A O 1
ATOM 885 N N . PRO A 1 117 ? 10.790 -4.663 -5.498 1.00 86.62 117 PRO A N 1
ATOM 886 C CA . PRO A 1 117 ? 12.072 -4.149 -5.009 1.00 86.62 117 PRO A CA 1
ATOM 887 C C . PRO A 1 117 ? 12.736 -5.051 -3.959 1.00 86.62 117 PRO A C 1
ATOM 889 O O . PRO A 1 117 ? 13.956 -5.163 -3.943 1.00 86.62 117 PRO A O 1
ATOM 892 N N . GLY A 1 118 ? 11.935 -5.725 -3.122 1.00 83.31 118 GLY A N 1
ATOM 893 C CA . GLY A 1 118 ? 12.423 -6.653 -2.094 1.00 83.31 118 GLY A CA 1
ATOM 894 C C . GLY A 1 118 ? 12.951 -7.977 -2.660 1.00 83.31 118 GLY A C 1
ATOM 895 O O . GLY A 1 118 ? 14.136 -8.273 -2.549 1.00 83.31 118 GLY A O 1
ATOM 896 N N . CYS A 1 119 ? 12.088 -8.783 -3.291 1.00 86.44 119 CYS A N 1
ATOM 897 C CA . CYS A 1 119 ? 12.442 -10.144 -3.725 1.00 86.44 119 CYS A CA 1
ATOM 898 C C . CYS A 1 119 ? 12.778 -10.302 -5.217 1.00 86.44 119 CYS A C 1
ATOM 900 O O . CYS A 1 119 ? 13.068 -11.412 -5.659 1.00 86.44 119 CYS A O 1
ATOM 902 N N . ARG A 1 120 ? 12.684 -9.233 -6.022 1.00 88.44 120 ARG A N 1
ATOM 903 C CA . ARG A 1 120 ? 12.799 -9.250 -7.499 1.00 88.44 120 ARG A CA 1
ATOM 904 C C . ARG A 1 120 ? 11.771 -10.130 -8.225 1.00 88.44 120 ARG A C 1
ATOM 906 O O . ARG A 1 120 ? 11.846 -10.277 -9.444 1.00 88.44 120 ARG A O 1
ATOM 913 N N . GLY A 1 121 ? 10.798 -10.684 -7.500 1.00 87.00 121 GLY A N 1
ATOM 914 C CA . GLY A 1 121 ? 9.670 -11.416 -8.066 1.00 87.00 121 GLY A CA 1
ATOM 915 C C . GLY A 1 121 ? 8.854 -10.537 -9.013 1.00 87.00 121 GLY A C 1
ATOM 916 O O . GLY A 1 121 ? 8.742 -9.327 -8.811 1.00 87.00 121 GLY A O 1
ATOM 917 N N . LYS A 1 122 ? 8.297 -11.144 -10.063 1.00 88.75 122 LYS A N 1
ATOM 918 C CA . LYS A 1 122 ? 7.474 -10.436 -11.049 1.00 88.75 122 LYS A CA 1
ATOM 919 C C . LYS A 1 122 ? 6.074 -10.191 -10.493 1.00 88.75 122 LYS A C 1
ATOM 921 O O . LYS A 1 122 ? 5.443 -11.114 -9.985 1.00 88.75 122 LYS A O 1
ATOM 926 N N . ILE A 1 123 ? 5.588 -8.966 -10.643 1.00 87.94 123 ILE A N 1
ATOM 927 C CA . ILE A 1 123 ? 4.226 -8.557 -10.298 1.00 87.94 123 ILE A CA 1
ATOM 928 C C . ILE A 1 123 ? 3.554 -8.103 -11.592 1.00 87.94 123 ILE A C 1
ATOM 930 O O . ILE A 1 123 ? 3.992 -7.123 -12.195 1.00 87.94 123 ILE A O 1
ATOM 934 N N . SER A 1 124 ? 2.536 -8.838 -12.032 1.00 88.00 124 SER A N 1
ATOM 935 C CA . SER A 1 124 ? 1.800 -8.562 -13.270 1.00 88.00 124 SER A CA 1
ATOM 936 C C . SER A 1 124 ? 1.067 -7.220 -13.222 1.00 88.00 124 SER A C 1
ATOM 938 O O 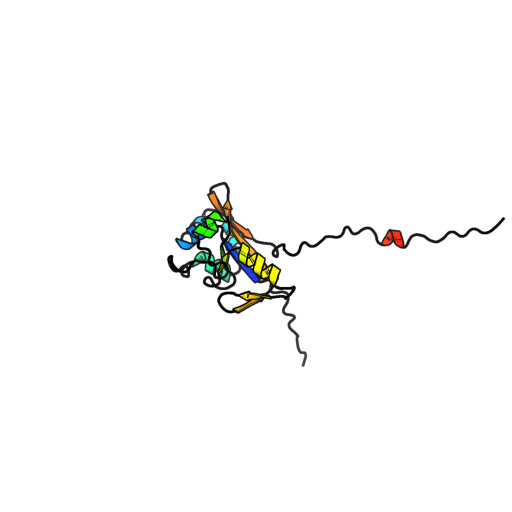. SER A 1 124 ? 0.593 -6.805 -12.168 1.00 88.00 124 SER A O 1
ATOM 940 N N . LEU A 1 125 ? 0.966 -6.558 -14.372 1.00 86.50 125 LEU A N 1
ATOM 941 C CA . LEU A 1 125 ? 0.184 -5.345 -14.603 1.00 86.50 125 LEU A CA 1
ATOM 942 C C . LEU A 1 125 ? -1.030 -5.663 -15.500 1.00 86.50 125 LEU A C 1
ATOM 944 O O . LEU A 1 125 ? -0.908 -6.560 -16.336 1.00 86.50 125 LEU A O 1
ATOM 948 N N . PRO A 1 126 ? -2.145 -4.910 -15.392 1.00 85.06 126 PRO A N 1
ATOM 949 C CA . PRO A 1 126 ? -2.348 -3.756 -14.506 1.00 85.06 126 PRO A CA 1
ATOM 950 C C . PRO A 1 126 ? -2.543 -4.154 -13.033 1.00 85.06 126 PRO A C 1
ATOM 952 O O . PRO A 1 126 ? -3.024 -5.245 -12.726 1.00 85.06 126 PRO A O 1
ATOM 955 N N . LEU A 1 127 ? -2.149 -3.259 -12.118 1.00 85.81 127 LEU A N 1
ATOM 956 C CA . LEU A 1 127 ? -2.409 -3.423 -10.684 1.00 85.81 127 LEU A CA 1
ATOM 957 C C . LEU A 1 127 ? -3.814 -2.932 -10.358 1.00 85.81 127 LEU A C 1
ATOM 959 O O . LEU A 1 127 ? -4.237 -1.892 -10.859 1.00 85.81 127 LEU A O 1
ATOM 963 N N . VAL A 1 128 ? -4.510 -3.647 -9.485 1.00 86.44 128 VAL A N 1
ATOM 964 C CA . VAL A 1 128 ? -5.737 -3.168 -8.843 1.00 86.44 128 VAL A CA 1
ATOM 965 C C . VAL A 1 128 ? -5.375 -2.747 -7.426 1.00 86.44 128 VAL A C 1
ATOM 967 O O . VAL A 1 128 ? -4.916 -3.568 -6.635 1.00 86.44 128 VAL A O 1
ATOM 970 N N . GLU A 1 129 ? -5.549 -1.469 -7.111 1.00 89.81 129 GLU A N 1
ATOM 971 C CA . GLU A 1 129 ? -5.190 -0.916 -5.804 1.00 89.81 129 GLU A CA 1
ATOM 972 C C . GLU A 1 129 ? -6.413 -0.889 -4.891 1.00 89.81 129 GLU A C 1
ATOM 974 O O . GLU A 1 129 ? -7.307 -0.057 -5.039 1.00 89.81 129 GLU A O 1
ATOM 979 N N . ASN A 1 130 ? -6.448 -1.802 -3.928 1.00 91.12 130 ASN A N 1
ATOM 980 C CA . ASN A 1 130 ? -7.416 -1.768 -2.843 1.00 91.12 130 ASN A CA 1
ATOM 981 C C . ASN A 1 130 ? -6.849 -0.903 -1.724 1.00 91.12 130 ASN A C 1
ATOM 983 O O . ASN A 1 130 ? -5.692 -1.076 -1.347 1.00 91.12 130 ASN A O 1
ATOM 987 N N . LYS A 1 131 ? -7.636 0.026 -1.183 1.00 92.19 131 LYS A N 1
ATOM 988 C CA . LYS A 1 131 ? -7.157 0.980 -0.178 1.00 92.19 131 LYS A CA 1
ATOM 989 C C . LYS A 1 131 ? -7.997 0.938 1.086 1.00 92.19 131 LYS A C 1
ATOM 991 O O . LYS A 1 131 ? -9.205 1.146 1.022 1.00 92.19 131 LYS A O 1
ATOM 996 N N . ILE A 1 132 ? -7.343 0.755 2.228 1.00 91.94 132 ILE A N 1
ATOM 997 C CA . ILE A 1 132 ? -7.937 0.956 3.550 1.00 91.94 132 ILE A CA 1
ATOM 998 C C . ILE A 1 132 ? -7.579 2.359 4.034 1.00 91.94 132 ILE A C 1
ATOM 1000 O O . ILE A 1 132 ? -6.406 2.734 4.030 1.00 91.94 132 ILE A O 1
ATOM 1004 N N . TYR A 1 133 ? -8.575 3.144 4.426 1.00 92.00 133 TYR A N 1
ATOM 1005 C CA . TYR A 1 133 ? -8.392 4.526 4.868 1.00 92.00 133 TYR A CA 1
ATOM 1006 C C . TYR A 1 133 ? -9.358 4.884 5.994 1.00 92.00 133 TYR A C 1
ATOM 1008 O O . TYR A 1 133 ? -10.375 4.222 6.175 1.00 92.00 133 TYR A O 1
ATOM 1016 N N . GLN A 1 134 ? -9.040 5.932 6.751 1.00 91.19 134 GLN A N 1
ATOM 1017 C CA . GLN A 1 134 ? -9.973 6.524 7.705 1.00 91.19 134 GLN A CA 1
ATOM 1018 C C . GLN A 1 134 ? -10.812 7.594 6.998 1.00 91.19 134 GLN A C 1
ATOM 1020 O O . GLN A 1 134 ? -10.265 8.470 6.326 1.00 91.19 134 GLN A O 1
ATOM 1025 N N . ASN A 1 135 ? -12.135 7.506 7.109 1.00 88.44 135 ASN A N 1
ATOM 1026 C CA . ASN A 1 135 ? -13.056 8.491 6.556 1.00 88.44 135 ASN A CA 1
ATOM 1027 C C . ASN A 1 135 ? -13.149 9.742 7.461 1.00 88.44 135 ASN A C 1
ATOM 1029 O O . ASN A 1 135 ? -12.578 9.792 8.552 1.00 88.44 135 ASN A O 1
ATOM 1033 N N . SER A 1 136 ? -13.894 10.762 7.027 1.00 87.19 136 SER A N 1
ATOM 1034 C CA . SER A 1 136 ? -14.065 12.020 7.777 1.00 87.19 136 SER A CA 1
ATOM 1035 C C . SER A 1 136 ? -14.798 11.873 9.114 1.00 87.19 136 SER A C 1
ATOM 1037 O O . SER A 1 136 ? -14.722 12.766 9.951 1.00 87.19 136 SER A O 1
ATOM 1039 N N . GLU A 1 137 ? -15.515 10.769 9.315 1.00 86.19 137 GLU A N 1
ATOM 1040 C CA . GLU A 1 137 ? -16.224 10.445 10.558 1.00 86.19 137 GLU A CA 1
ATOM 1041 C C . GLU A 1 137 ? -15.346 9.634 11.528 1.00 86.19 137 GLU A C 1
ATOM 1043 O O . GLU A 1 137 ? -15.778 9.283 12.624 1.00 86.19 137 GLU A O 1
ATOM 1048 N N . GLY A 1 138 ? -14.097 9.348 11.147 1.00 85.56 138 GLY A N 1
ATOM 1049 C CA . GLY A 1 138 ? -13.149 8.592 11.958 1.00 85.56 138 GLY A CA 1
ATOM 1050 C C . GLY A 1 138 ? -13.279 7.072 11.826 1.00 85.56 138 GLY A C 1
ATOM 1051 O O . GLY A 1 138 ? -12.562 6.350 12.520 1.00 85.56 138 GLY A O 1
ATOM 1052 N N . HIS A 1 139 ? -14.137 6.570 10.935 1.00 88.75 139 HIS A N 1
ATOM 1053 C CA . HIS A 1 139 ? -14.307 5.139 10.684 1.00 88.75 139 HIS A CA 1
ATOM 1054 C C . HIS A 1 139 ? -13.350 4.638 9.600 1.00 88.75 139 HIS A C 1
ATOM 1056 O O . HIS A 1 139 ? -13.077 5.333 8.624 1.00 88.75 139 HIS A O 1
ATOM 1062 N N . PHE A 1 140 ? -12.864 3.405 9.747 1.00 89.88 140 PHE A N 1
ATOM 1063 C CA . PHE A 1 140 ? -12.023 2.776 8.732 1.00 89.88 140 PHE A CA 1
ATOM 1064 C C . PHE A 1 140 ? -12.862 2.125 7.639 1.00 89.88 140 PHE A C 1
ATOM 1066 O O . PHE A 1 140 ? -13.752 1.317 7.916 1.00 89.88 140 PHE A O 1
ATOM 1073 N N . GLU A 1 141 ? -12.539 2.448 6.394 1.00 90.44 141 GLU A N 1
ATOM 1074 C CA . GLU A 1 141 ? -13.218 1.978 5.196 1.00 90.44 141 GLU A CA 1
ATOM 1075 C C . GLU A 1 141 ? -12.252 1.336 4.208 1.00 90.44 141 GLU A C 1
ATOM 1077 O O . GLU A 1 141 ? -11.062 1.638 4.179 1.00 90.44 141 GLU A O 1
ATOM 1082 N N . LEU A 1 142 ? -12.792 0.439 3.382 1.00 89.50 142 LEU A N 1
ATOM 1083 C CA . LEU A 1 142 ? -12.090 -0.213 2.286 1.00 89.50 142 LEU A CA 1
ATOM 1084 C C . LEU A 1 142 ? -12.692 0.262 0.970 1.00 89.50 142 LEU A C 1
ATOM 1086 O O . LEU A 1 142 ? -13.838 -0.067 0.645 1.00 89.50 142 LEU A O 1
ATOM 1090 N N . SER A 1 143 ? -11.883 0.974 0.198 1.00 88.62 143 SER A N 1
ATOM 1091 C CA . SER A 1 143 ? -12.134 1.221 -1.213 1.00 88.62 143 SER A CA 1
ATOM 1092 C C . SER A 1 143 ? -11.565 0.062 -2.025 1.00 88.62 143 SER A C 1
ATOM 1094 O O . SER A 1 143 ? -10.382 -0.265 -1.921 1.00 88.62 143 SER A O 1
ATOM 1096 N N . ILE A 1 144 ? -12.419 -0.570 -2.826 1.00 85.25 144 ILE A N 1
ATOM 1097 C CA . ILE A 1 144 ? -11.998 -1.571 -3.804 1.00 85.25 144 ILE A CA 1
ATOM 1098 C C . ILE A 1 144 ? -11.662 -0.830 -5.094 1.00 85.25 144 ILE A C 1
ATOM 1100 O O . ILE A 1 144 ? -12.541 -0.191 -5.679 1.00 85.25 144 ILE A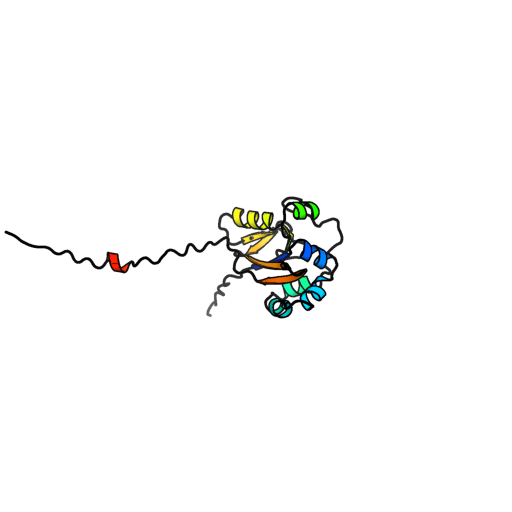 O 1
ATOM 1104 N N . GLY A 1 145 ? -10.405 -0.906 -5.521 1.00 72.25 145 GLY A N 1
ATOM 1105 C CA . GLY A 1 145 ? -9.947 -0.230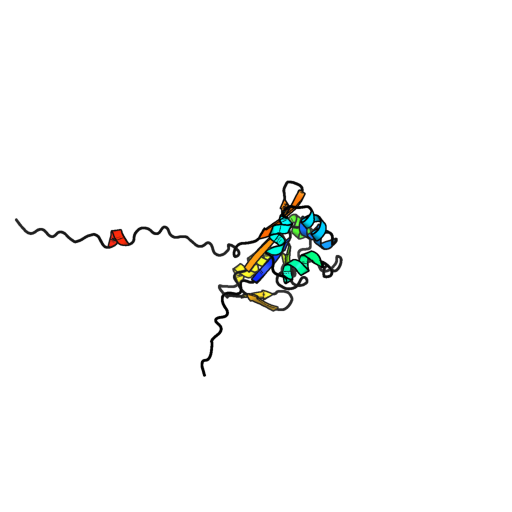 -6.727 1.00 72.25 145 GLY A CA 1
ATOM 1106 C C . GLY A 1 145 ? -10.583 -0.796 -7.993 1.00 72.25 145 GLY A C 1
ATOM 1107 O O . GLY A 1 145 ? -10.847 -1.994 -8.102 1.00 72.25 145 GLY A O 1
ATOM 1108 N N . GLY A 1 146 ? -10.782 0.071 -8.987 1.00 61.03 146 GLY A N 1
ATOM 1109 C CA . GLY A 1 146 ? -10.708 -0.349 -10.388 1.00 61.03 146 GLY A CA 1
ATOM 1110 C C . GLY A 1 146 ? -9.241 -0.576 -10.792 1.00 61.03 146 GLY A C 1
ATOM 1111 O O . GLY A 1 146 ? -8.346 -0.261 -10.002 1.00 61.03 146 GLY A O 1
ATOM 1112 N N . PRO A 1 147 ? -8.951 -1.110 -11.994 1.00 51.91 147 PRO A N 1
ATOM 1113 C CA . PRO A 1 147 ? -7.578 -1.165 -12.499 1.00 51.91 147 PRO A CA 1
ATOM 1114 C C . PRO A 1 147 ? -6.936 0.224 -12.377 1.00 51.91 147 PRO A C 1
ATOM 1116 O O . PRO A 1 147 ? -7.543 1.217 -12.782 1.00 51.91 147 PRO A O 1
ATOM 1119 N N . SER A 1 148 ? -5.754 0.288 -11.751 1.00 46.16 148 SER A N 1
ATOM 1120 C CA . SER A 1 148 ? -5.047 1.525 -11.406 1.00 46.16 148 SER A CA 1
ATOM 1121 C C . SER A 1 148 ? -5.027 2.447 -12.624 1.00 46.16 148 SER A C 1
ATOM 1123 O O . SER A 1 148 ? -4.518 2.094 -13.692 1.00 46.16 148 SER A O 1
ATOM 1125 N N . SER A 1 149 ? -5.658 3.612 -12.477 1.00 43.62 149 SER A N 1
ATOM 1126 C CA . SER A 1 149 ? -6.076 4.537 -13.537 1.00 43.62 149 SER A CA 1
ATOM 1127 C C . SER A 1 149 ? -4.922 5.283 -14.223 1.00 43.62 149 SER A C 1
ATOM 1129 O O . SER A 1 149 ? -5.062 6.430 -14.645 1.00 43.62 149 SER A O 1
ATOM 1131 N N . THR A 1 150 ? -3.765 4.639 -14.371 1.00 45.41 150 THR A N 1
ATOM 1132 C CA . THR A 1 150 ? -2.720 5.081 -15.302 1.00 45.41 150 THR A CA 1
ATOM 1133 C C . THR A 1 150 ? -3.107 4.801 -16.754 1.00 45.41 150 THR A C 1
ATOM 1135 O O . THR A 1 150 ? -2.666 5.517 -17.651 1.00 45.41 150 THR A O 1
ATOM 1138 N N . THR A 1 151 ? -4.029 3.867 -17.007 1.00 43.94 151 THR A N 1
ATOM 1139 C CA . THR A 1 151 ? -4.800 3.866 -18.253 1.00 43.94 151 THR A CA 1
ATOM 1140 C C . THR A 1 151 ? -5.933 4.879 -18.122 1.00 43.94 151 THR A C 1
ATOM 1142 O O . THR A 1 151 ? -7.075 4.544 -17.816 1.00 43.94 151 THR A O 1
ATOM 1145 N N . ARG A 1 152 ? -5.637 6.155 -18.411 1.00 39.12 152 ARG A N 1
ATOM 1146 C CA . ARG A 1 152 ? -6.672 6.999 -19.018 1.00 39.12 152 ARG A CA 1
ATOM 1147 C C . ARG A 1 152 ? -7.064 6.288 -20.305 1.00 39.12 152 ARG A C 1
ATOM 1149 O O . ARG A 1 152 ? -6.369 6.411 -21.311 1.00 39.12 152 ARG A O 1
ATOM 1156 N N . VAL A 1 153 ? -8.146 5.518 -20.269 1.00 46.31 153 VAL A N 1
ATOM 1157 C CA . VAL A 1 153 ? -8.876 5.207 -21.491 1.00 46.31 153 VAL A CA 1
ATOM 1158 C C . VAL A 1 153 ? -9.305 6.568 -22.014 1.00 46.31 153 VAL A C 1
ATOM 1160 O O . VAL A 1 153 ? -10.197 7.213 -21.465 1.00 46.31 153 VAL A O 1
ATOM 1163 N N . LEU A 1 154 ? -8.569 7.068 -23.003 1.00 42.31 154 LEU A N 1
ATOM 1164 C CA . LEU A 1 154 ? -9.017 8.182 -23.811 1.00 42.31 154 LEU A CA 1
ATOM 1165 C C . LEU A 1 154 ? -10.223 7.643 -24.570 1.00 42.31 154 LEU A C 1
ATOM 1167 O O . LEU A 1 154 ? -10.080 7.023 -25.621 1.00 42.31 154 LEU A O 1
ATOM 1171 N N . 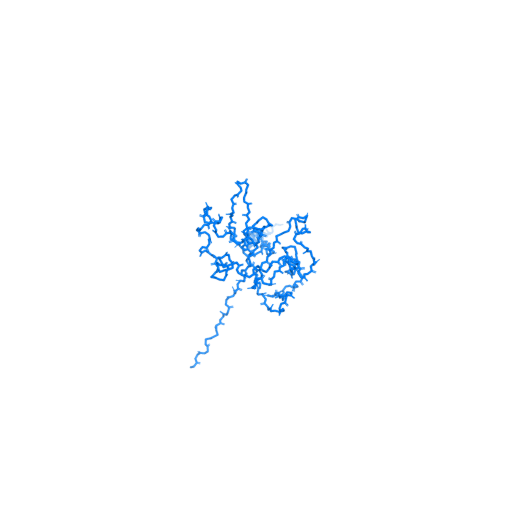SER A 1 155 ? -11.407 7.793 -23.987 1.00 54.84 155 SER A N 1
ATOM 1172 C CA . SER A 1 155 ? -12.649 7.600 -24.713 1.00 54.84 155 SER A CA 1
ATOM 1173 C C . SER A 1 155 ? -12.671 8.673 -25.791 1.00 54.84 155 SER A C 1
ATOM 1175 O O . SER A 1 155 ? -12.934 9.843 -25.515 1.00 54.84 155 SER A O 1
ATOM 1177 N N . PHE A 1 156 ? -12.300 8.291 -27.010 1.00 53.78 156 PHE A N 1
ATOM 1178 C CA . PHE A 1 156 ? -12.508 9.136 -28.171 1.00 53.78 156 PHE A CA 1
ATOM 1179 C C . PHE A 1 156 ? -14.020 9.317 -28.338 1.00 53.78 156 PHE A C 1
ATOM 1181 O O . PHE A 1 156 ? -14.752 8.326 -28.241 1.00 53.78 156 PHE A O 1
ATOM 1188 N N . PRO A 1 157 ? -14.519 10.542 -28.576 1.00 46.59 157 PRO A N 1
ATOM 1189 C CA . PRO A 1 157 ? -15.876 10.683 -29.066 1.00 46.59 157 PRO A CA 1
ATOM 1190 C C . PRO A 1 157 ? -15.947 9.902 -30.379 1.00 46.59 157 PRO A C 1
ATOM 1192 O O . PRO A 1 157 ? -15.160 10.143 -31.295 1.00 46.59 157 PRO A O 1
ATOM 1195 N N . ALA A 1 158 ? -16.843 8.920 -30.442 1.00 54.00 158 ALA A N 1
ATOM 1196 C CA . ALA A 1 158 ? -17.223 8.298 -31.695 1.00 54.00 158 ALA A CA 1
ATOM 1197 C C . ALA A 1 158 ? -17.966 9.362 -32.510 1.00 54.00 158 ALA A C 1
ATOM 1199 O O . ALA A 1 158 ? -19.187 9.456 -32.460 1.00 54.00 158 ALA A O 1
ATOM 1200 N N . SER A 1 159 ? -17.215 10.226 -33.186 1.00 49.03 159 SER A N 1
ATOM 1201 C CA . SER A 1 159 ? -17.767 11.064 -34.236 1.00 49.03 159 SER A CA 1
ATOM 1202 C C . SER A 1 159 ? -17.893 10.181 -35.466 1.00 49.03 159 SER A C 1
ATOM 1204 O O . SER A 1 159 ? -16.904 9.915 -36.145 1.00 49.03 159 SER A O 1
ATOM 1206 N N . ASP A 1 160 ? -19.099 9.644 -35.628 1.00 55.38 160 ASP A N 1
ATOM 1207 C CA . ASP A 1 160 ? -19.762 9.323 -36.889 1.00 55.38 160 ASP A CA 1
ATOM 1208 C C . ASP A 1 160 ? -18.830 9.223 -38.110 1.00 55.38 160 ASP A C 1
ATOM 1210 O O . ASP A 1 160 ? -18.592 10.178 -38.848 1.00 55.38 160 ASP A O 1
ATOM 1214 N N . LEU A 1 161 ? -18.287 8.023 -38.321 1.00 52.44 161 LEU A N 1
ATOM 1215 C CA . LEU A 1 161 ? -17.590 7.658 -39.558 1.00 52.44 161 LEU A CA 1
ATOM 1216 C C . LEU A 1 161 ? -18.575 7.486 -40.734 1.00 52.44 161 LEU A C 1
ATOM 1218 O O . LEU A 1 161 ? -18.139 7.315 -41.871 1.00 52.44 161 LEU A O 1
ATOM 1222 N N . ASP A 1 162 ? -19.884 7.554 -40.467 1.00 54.12 162 ASP A N 1
ATOM 1223 C CA . ASP A 1 162 ? -20.957 7.437 -41.457 1.00 54.12 162 ASP A CA 1
ATOM 1224 C C . ASP A 1 162 ? -21.128 8.732 -42.279 1.00 54.12 162 ASP A C 1
ATOM 1226 O O . ASP A 1 162 ? -21.403 8.677 -43.479 1.00 54.12 162 ASP A O 1
ATOM 1230 N N . ASP A 1 163 ? -20.825 9.903 -41.703 1.00 50.47 163 ASP A N 1
ATOM 1231 C CA . ASP A 1 163 ? -20.937 11.203 -42.393 1.00 50.47 163 ASP A CA 1
ATOM 1232 C C . ASP A 1 163 ? -19.865 11.410 -43.492 1.00 50.47 163 ASP A C 1
ATOM 1234 O O . ASP A 1 163 ? -20.038 12.206 -44.417 1.00 50.47 163 ASP A O 1
ATOM 1238 N N . LEU A 1 164 ? -18.764 10.644 -43.461 1.00 48.22 164 LEU A N 1
ATOM 1239 C CA . LEU A 1 164 ? -17.708 10.698 -44.487 1.00 48.22 164 LEU A CA 1
ATOM 1240 C C . LEU A 1 164 ? -17.965 9.795 -45.704 1.00 48.22 164 LEU A C 1
ATOM 1242 O O . LEU A 1 164 ? -17.246 9.905 -46.699 1.00 48.22 164 LEU A O 1
ATOM 1246 N N . LEU A 1 165 ? -18.978 8.924 -45.659 1.00 51.44 165 LEU A N 1
ATOM 1247 C CA . LEU A 1 165 ? -19.348 8.049 -46.783 1.00 51.44 165 LEU A CA 1
ATOM 1248 C C . LEU A 1 165 ? -20.624 8.505 -47.507 1.00 51.44 165 LEU A C 1
ATOM 1250 O O . LEU A 1 165 ? -20.922 8.011 -48.596 1.00 51.44 165 LEU A O 1
ATOM 1254 N N . ALA A 1 166 ? -21.345 9.486 -46.960 1.00 49.44 166 ALA A N 1
ATOM 1255 C CA . ALA A 1 166 ? -22.626 9.954 -47.481 1.00 49.44 166 ALA A CA 1
ATOM 1256 C C . ALA A 1 166 ? -22.520 11.230 -48.337 1.00 49.44 166 ALA A C 1
ATOM 1258 O O . ALA A 1 166 ? -23.322 12.142 -48.190 1.00 49.44 166 ALA A O 1
ATOM 1259 N N . HIS A 1 167 ? -21.550 11.323 -49.250 1.00 43.44 167 HIS A N 1
ATOM 1260 C CA . HIS A 1 167 ? -21.569 12.360 -50.293 1.00 43.44 167 HIS A CA 1
ATOM 1261 C C . HIS A 1 167 ? -21.384 11.725 -51.679 1.00 43.44 167 HIS A C 1
ATOM 1263 O O . HIS A 1 167 ? -20.262 11.638 -52.183 1.00 43.44 167 HIS A O 1
ATOM 1269 N N . PRO A 1 168 ? -22.471 11.282 -52.341 1.00 44.47 168 PRO A N 1
ATOM 1270 C CA . PRO A 1 168 ? -22.437 11.064 -53.772 1.00 44.47 168 PRO A CA 1
ATOM 1271 C C . PRO A 1 168 ? -22.313 12.423 -54.463 1.00 44.47 168 PRO A C 1
ATOM 1273 O O . PRO A 1 168 ? -23.172 13.295 -54.352 1.00 44.47 168 PRO A O 1
ATOM 1276 N N . HIS A 1 169 ? -21.205 12.574 -55.175 1.00 52.41 169 HIS A N 1
ATOM 1277 C CA . HIS A 1 169 ? -20.924 13.624 -56.143 1.00 52.41 169 HIS A CA 1
ATOM 1278 C C . HIS A 1 169 ? -22.161 13.923 -57.017 1.00 52.41 169 HIS A C 1
ATOM 1280 O O . HIS A 1 169 ? -22.594 13.034 -57.757 1.00 52.41 169 HIS A O 1
ATOM 1286 N N . PRO A 1 170 ? -22.708 15.150 -57.044 1.00 45.00 170 PRO A N 1
ATOM 1287 C CA . PRO A 1 170 ? -23.530 15.572 -58.157 1.00 45.00 170 PRO A CA 1
ATOM 1288 C C . PRO A 1 170 ? -22.618 16.198 -59.212 1.00 45.00 170 PRO A C 1
ATOM 1290 O O . PRO A 1 170 ? -22.034 17.264 -59.028 1.00 45.00 170 PRO A O 1
ATOM 1293 N N . HIS A 1 171 ? -22.495 15.505 -60.339 1.00 50.66 171 HIS A N 1
ATOM 1294 C CA . HIS A 1 171 ? -22.268 16.155 -61.626 1.00 50.66 171 HIS A CA 1
ATOM 1295 C C . HIS A 1 171 ? -23.446 17.110 -61.894 1.00 50.66 171 HIS A C 1
ATOM 1297 O O . HIS A 1 171 ? -24.589 16.762 -61.584 1.00 50.66 171 HIS A O 1
ATOM 1303 N N . PRO A 1 172 ? -23.214 18.245 -62.563 1.00 46.12 172 PRO A N 1
ATOM 1304 C CA . PRO A 1 172 ? -24.076 18.506 -63.708 1.00 46.12 172 PRO A CA 1
ATOM 1305 C C . PRO A 1 172 ? -23.294 18.904 -64.958 1.00 46.12 172 PRO A C 1
ATOM 1307 O O . PRO A 1 172 ? -22.257 19.562 -64.922 1.00 46.12 172 PRO A O 1
ATOM 1310 N N . HIS A 1 173 ? -23.831 18.424 -66.074 1.00 45.19 173 HIS A N 1
ATOM 1311 C CA . HIS A 1 173 ? -23.549 18.847 -67.435 1.00 45.19 173 HIS A CA 1
ATOM 1312 C C . HIS A 1 173 ? -24.059 20.275 -67.700 1.00 45.19 173 HIS A C 1
ATOM 1314 O O . HIS A 1 173 ? -25.110 20.642 -67.190 1.00 45.19 173 HIS A O 1
ATOM 1320 N N . GLN A 1 174 ? -23.303 20.971 -68.560 1.00 38.09 174 GLN A N 1
ATOM 1321 C CA . GLN A 1 174 ? -23.690 21.888 -69.652 1.00 38.09 174 GLN A CA 1
ATOM 1322 C C . GLN A 1 174 ? -24.781 22.945 -69.430 1.00 38.09 174 GLN A C 1
ATOM 1324 O O . GLN A 1 174 ? -25.937 22.594 -69.232 1.00 38.09 174 GLN A O 1
ATOM 1329 N N . GLU A 1 175 ? -24.424 24.202 -69.729 1.00 40.22 175 GLU A N 1
ATOM 1330 C CA . GLU A 1 175 ? -24.816 24.879 -70.985 1.00 40.22 175 GLU A CA 1
ATOM 1331 C C . GLU A 1 175 ? -23.604 25.606 -71.589 1.00 40.22 175 GLU A C 1
ATOM 1333 O O . GLU A 1 175 ? -22.774 26.118 -70.801 1.00 40.22 175 GLU A O 1
#

pLDDT: mean 75.52, std 17.87, range [36.06, 93.88]